Protein AF-A0A016W8D4-F1 (afdb_monomer)

Solvent-accessible surface area (backbone atoms only — not comparable to full-atom values): 5312 Å² total; per-residue (Å²): 113,43,66,59,96,87,41,83,70,46,38,67,68,50,52,51,52,32,48,77,70,59,46,41,61,64,69,48,61,80,61,70,79,41,75,84,30,96,84,37,63,45,68,58,37,34,71,15,81,87,36,69,40,63,39,40,72,50,79,52,102,88,49,77,43,66,39,88,75,33,52,96,78,10,41,18,74,30,84,84,54,74,82,76,84,122

Mean predicted aligned error: 11.2 Å

pLDDT: mean 79.02, std 12.13, range [39.88, 93.56]

InterPro domains:
  IPR036410 Heat shock protein DnaJ, cysteine-rich domain superfamily [SSF57938] (32-83)

Nearest PDB structures (foldseek):
  8xkv-assembly1_R  TM=4.823E-01  e=6.364E-01  Arabidopsis thaliana

Organism: NCBI:txid53326

Foldseek 3Di:
DDDALNHDQDDPVSCVVCVVVVVNCVVCVPDPQCCVDPAPSNPQKDQAPQCSQVQFNDDDPPDTHGDPQDDNRRMHGDPRDDPPPD

Radius of gyration: 16.55 Å; Cα contacts (8 Å, |Δi|>4): 100; chains: 1; bounding box: 43×20×44 Å

Secondary structure (DSSP, 8-state):
-EEETTEEEE-HHHHHHHHHTTHHHHHGGG----TT-TTTTTSSEEE-TTTTT-SEEEEETTEEEEPTTS-TTSEEE-TTS-----

Sequence (86 aa):
MVYVNGKYFGNDATLFEENENKNLVDILRDFQGREDCGTCHGSGYTVCPYCRGGKKVRETFRVRLRCAHCDRNGIAPCQSCSPSKS

Structure (mmCIF, N/CA/C/O backbone):
data_AF-A0A016W8D4-F1
#
_entry.id   AF-A0A016W8D4-F1
#
loop_
_atom_site.group_PDB
_atom_site.id
_atom_site.type_symbol
_atom_site.label_atom_id
_atom_site.label_alt_id
_atom_site.label_comp_id
_atom_site.label_asym_id
_atom_site.label_entity_id
_atom_site.label_seq_id
_atom_site.pdbx_PDB_ins_code
_atom_site.Cartn_x
_atom_site.Cartn_y
_atom_site.Cartn_z
_atom_site.occupancy
_atom_site.B_iso_or_equiv
_atom_site.auth_seq_id
_atom_site.auth_comp_id
_atom_site.auth_asym_id
_atom_site.auth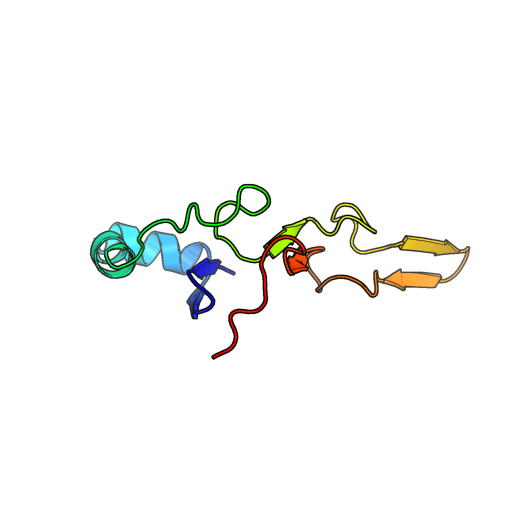_atom_id
_atom_site.pdbx_PDB_model_num
ATOM 1 N N . MET A 1 1 ? 6.884 3.451 7.743 1.00 67.12 1 MET A N 1
ATOM 2 C CA . MET A 1 1 ? 5.778 4.300 7.251 1.00 67.12 1 MET A CA 1
ATOM 3 C C . MET A 1 1 ? 4.560 3.413 7.134 1.00 67.12 1 MET A C 1
ATOM 5 O O . MET A 1 1 ? 4.603 2.466 6.360 1.00 67.12 1 MET A O 1
ATOM 9 N N . VAL A 1 2 ? 3.545 3.666 7.945 1.00 76.56 2 VAL A N 1
ATOM 10 C CA . VAL A 1 2 ? 2.361 2.828 8.069 1.00 76.56 2 VAL A CA 1
ATOM 11 C C . VAL A 1 2 ? 1.151 3.644 7.670 1.00 76.56 2 VAL A C 1
ATOM 13 O O . VAL A 1 2 ? 0.965 4.783 8.100 1.00 76.56 2 VAL A O 1
ATOM 16 N N . TYR A 1 3 ? 0.367 3.040 6.792 1.00 70.44 3 TYR A N 1
ATOM 17 C CA . TYR A 1 3 ? -0.932 3.526 6.390 1.00 70.44 3 TYR A CA 1
ATOM 18 C C . TYR A 1 3 ? -1.949 2.485 6.792 1.00 70.44 3 TYR A C 1
ATOM 20 O O . TYR A 1 3 ? -1.716 1.292 6.598 1.00 70.44 3 TYR A O 1
ATOM 28 N N . VAL A 1 4 ? -3.082 2.940 7.302 1.00 67.31 4 VAL A N 1
ATOM 29 C CA . VAL A 1 4 ? -4.188 2.056 7.638 1.00 67.31 4 VAL A CA 1
ATOM 30 C C . VAL A 1 4 ? -5.444 2.648 6.999 1.00 67.31 4 VAL A C 1
ATOM 32 O O . VAL A 1 4 ? -5.749 3.825 7.191 1.00 67.31 4 VAL A O 1
ATOM 35 N N . ASN A 1 5 ? -6.112 1.876 6.132 1.00 62.31 5 ASN A N 1
ATOM 36 C CA . ASN A 1 5 ? -7.228 2.333 5.284 1.00 62.31 5 ASN A CA 1
ATOM 37 C C . ASN A 1 5 ? -6.941 3.631 4.495 1.00 62.31 5 ASN A C 1
ATOM 39 O O . ASN A 1 5 ? -7.794 4.509 4.375 1.00 62.31 5 ASN A O 1
ATOM 43 N N . GLY A 1 6 ? -5.716 3.786 3.983 1.00 59.03 6 GLY A N 1
ATOM 44 C CA . GLY A 1 6 ? -5.311 4.958 3.196 1.00 59.03 6 GLY A CA 1
ATOM 45 C C . GLY A 1 6 ? -4.995 6.219 4.011 1.00 59.03 6 GLY A C 1
ATOM 46 O O . GLY A 1 6 ? -4.494 7.187 3.442 1.00 59.03 6 GLY A O 1
ATOM 47 N N . LYS A 1 7 ? -5.206 6.219 5.334 1.00 62.00 7 LYS A N 1
ATOM 48 C CA . LYS A 1 7 ? -4.757 7.301 6.223 1.00 62.00 7 LYS A CA 1
ATOM 49 C C . LYS A 1 7 ? -3.334 7.038 6.695 1.00 62.00 7 LYS A C 1
ATOM 51 O O . LYS A 1 7 ? -2.996 5.916 7.069 1.00 62.00 7 LYS A O 1
ATOM 56 N N . TYR A 1 8 ? -2.496 8.072 6.659 1.00 72.56 8 TYR A N 1
ATOM 57 C CA . TYR A 1 8 ? -1.147 8.000 7.211 1.00 72.56 8 TYR A CA 1
ATOM 58 C C . TYR A 1 8 ? -1.230 7.903 8.731 1.00 72.56 8 TYR A C 1
ATOM 60 O O . TYR A 1 8 ? -1.806 8.779 9.369 1.00 72.56 8 TYR A O 1
ATOM 68 N N . PHE A 1 9 ? -0.670 6.832 9.283 1.00 76.00 9 PHE A N 1
ATOM 69 C CA . PHE A 1 9 ? -0.694 6.560 10.714 1.00 76.00 9 PHE A CA 1
ATOM 70 C C . PHE A 1 9 ? 0.631 6.904 11.401 1.00 76.00 9 PHE A C 1
ATOM 72 O O . PHE A 1 9 ? 0.642 7.269 12.567 1.00 76.00 9 PHE A O 1
ATOM 79 N N . GLY A 1 10 ? 1.753 6.847 10.680 1.00 82.31 10 GLY A N 1
ATOM 80 C CA . GLY A 1 10 ? 3.063 7.152 11.252 1.00 82.31 10 GLY A CA 1
ATOM 81 C C . GLY A 1 10 ? 4.142 6.202 10.765 1.00 82.31 10 GLY A C 1
ATOM 82 O O . GLY A 1 10 ? 4.133 5.738 9.619 1.00 82.31 10 GLY A O 1
ATOM 83 N N . ASN A 1 11 ? 5.100 5.896 11.625 1.00 84.62 11 ASN A N 1
ATOM 84 C CA . ASN A 1 11 ? 6.101 4.863 11.388 1.00 84.62 11 ASN A CA 1
ATOM 85 C C . ASN A 1 11 ? 6.004 3.763 12.459 1.00 84.62 11 ASN A C 1
ATOM 87 O O . ASN A 1 11 ? 5.039 3.686 13.210 1.00 84.62 11 ASN A O 1
ATOM 91 N N . ASP A 1 12 ? 6.974 2.863 12.448 1.00 85.44 12 ASP A N 1
ATOM 92 C CA . ASP A 1 12 ? 7.146 1.812 13.444 1.00 85.44 12 ASP A CA 1
ATOM 93 C C . ASP A 1 12 ? 7.275 2.376 14.866 1.00 85.44 12 ASP A C 1
ATOM 95 O O . ASP A 1 12 ? 6.612 1.872 15.764 1.00 85.44 12 ASP A O 1
ATOM 99 N N . ALA A 1 13 ? 8.023 3.466 15.066 1.00 89.12 13 ALA A N 1
ATOM 100 C CA . ALA A 1 13 ? 8.123 4.113 16.377 1.00 89.12 13 ALA A CA 1
ATOM 101 C C . ALA A 1 13 ? 6.760 4.628 16.879 1.00 89.12 13 ALA A C 1
ATOM 103 O O . ALA A 1 13 ? 6.404 4.376 18.026 1.00 89.12 13 ALA A O 1
ATOM 104 N N . THR A 1 14 ? 5.966 5.259 16.007 1.00 86.00 14 THR A N 1
ATOM 105 C CA . THR A 1 14 ? 4.602 5.709 16.340 1.00 86.00 14 THR A CA 1
ATOM 106 C C . THR A 1 14 ? 3.698 4.538 16.730 1.00 86.00 14 THR A C 1
ATOM 108 O O . THR A 1 14 ? 2.937 4.630 17.682 1.00 86.00 14 THR A O 1
ATOM 111 N N . LEU A 1 15 ? 3.798 3.405 16.027 1.00 85.06 15 LEU A N 1
ATOM 112 C CA . LEU A 1 15 ? 3.041 2.195 16.365 1.00 85.06 15 LEU A CA 1
ATOM 113 C C . LEU A 1 15 ? 3.370 1.665 17.761 1.00 85.06 15 LEU A C 1
ATOM 115 O O . LEU A 1 15 ? 2.456 1.292 18.493 1.00 85.06 15 LEU A O 1
ATOM 119 N N . PHE A 1 16 ? 4.656 1.619 18.115 1.00 87.88 16 PHE A N 1
ATOM 120 C CA . PHE A 1 16 ? 5.083 1.172 19.439 1.00 87.88 16 PHE A CA 1
ATOM 121 C C . PHE A 1 16 ? 4.595 2.119 20.534 1.00 87.88 16 PHE A C 1
ATOM 123 O O . PHE A 1 16 ? 4.038 1.655 21.523 1.00 87.88 16 PHE A O 1
ATOM 130 N N . GLU A 1 17 ? 4.737 3.428 20.338 1.00 92.12 17 GLU A N 1
ATOM 131 C CA . GLU A 1 17 ? 4.275 4.436 21.293 1.00 92.12 17 GLU A CA 1
ATOM 132 C C . GLU A 1 17 ? 2.758 4.352 21.534 1.00 92.12 17 GLU A C 1
ATOM 134 O O . GLU A 1 17 ? 2.314 4.278 22.679 1.00 92.12 17 GLU A O 1
ATOM 139 N N . GLU A 1 18 ? 1.949 4.269 20.474 1.00 88.50 18 GLU A N 1
ATOM 140 C CA . GLU A 1 18 ? 0.491 4.142 20.609 1.00 88.50 18 GLU A CA 1
ATOM 141 C C . GLU A 1 18 ? 0.070 2.804 21.241 1.00 88.50 18 GLU A C 1
ATOM 143 O O . GLU A 1 18 ? -0.955 2.736 21.927 1.00 88.50 18 GLU A O 1
ATOM 148 N N . ASN A 1 19 ? 0.847 1.733 21.038 1.00 86.75 19 ASN A N 1
ATOM 149 C CA . ASN A 1 19 ? 0.610 0.444 21.687 1.00 86.75 19 ASN A CA 1
ATOM 150 C C . ASN A 1 19 ? 0.884 0.511 23.196 1.00 86.75 19 ASN A C 1
ATOM 152 O O . ASN A 1 19 ? 0.049 0.075 23.987 1.00 86.75 19 ASN A O 1
ATOM 156 N N . GLU A 1 20 ? 2.021 1.088 23.595 1.00 93.56 20 GLU A N 1
ATOM 157 C CA . GLU A 1 20 ? 2.393 1.291 25.004 1.00 93.56 20 GLU A CA 1
ATOM 158 C C . GLU A 1 20 ? 1.384 2.193 25.729 1.00 93.56 20 GLU A C 1
ATOM 160 O O . GLU A 1 20 ? 0.973 1.909 26.856 1.00 93.56 20 GLU A O 1
ATOM 165 N N 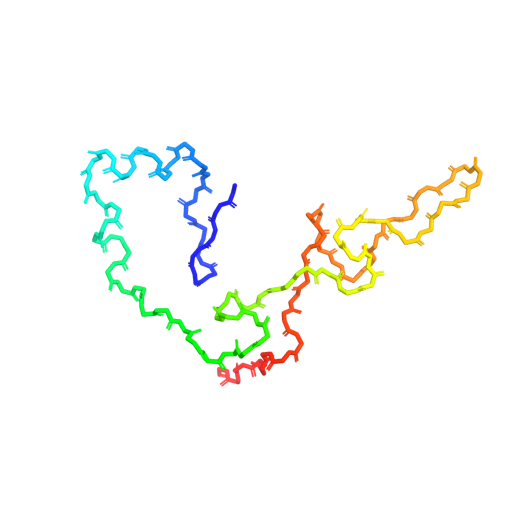. ASN A 1 21 ? 0.891 3.227 25.043 1.00 92.62 21 ASN A N 1
ATOM 166 C CA . ASN A 1 21 ? -0.134 4.131 25.562 1.00 92.62 21 ASN A CA 1
ATOM 167 C C . ASN A 1 21 ? -1.550 3.520 25.572 1.00 92.62 21 ASN A C 1
ATOM 169 O O . ASN A 1 21 ? -2.487 4.168 26.032 1.00 92.62 21 ASN A O 1
ATOM 173 N N . LYS A 1 22 ? -1.729 2.281 25.082 1.00 87.88 22 LYS A N 1
ATOM 174 C CA . LYS A 1 22 ? -3.017 1.570 24.909 1.00 87.88 22 LYS A CA 1
ATOM 175 C C . LYS A 1 22 ? -4.021 2.238 23.963 1.00 87.88 22 LYS A C 1
ATOM 177 O O . LYS A 1 22 ? -5.133 1.742 23.804 1.00 87.88 22 LYS A O 1
ATOM 182 N N . ASN A 1 23 ? -3.616 3.295 23.274 1.00 85.75 23 ASN A N 1
ATOM 183 C CA . ASN A 1 23 ? -4.431 3.999 22.290 1.00 85.75 23 ASN A CA 1
ATOM 184 C C . ASN A 1 23 ? -4.581 3.202 20.994 1.00 85.75 23 ASN A C 1
ATOM 186 O O . ASN A 1 23 ? -5.543 3.396 20.253 1.00 85.75 23 ASN A O 1
ATOM 190 N N . LEU A 1 24 ? -3.636 2.299 20.708 1.00 80.06 24 LEU A N 1
ATOM 191 C CA . LEU A 1 24 ? -3.618 1.557 19.454 1.00 80.06 24 LEU A CA 1
ATOM 192 C C . LEU A 1 24 ? -4.898 0.739 19.246 1.00 80.06 24 LEU A C 1
ATOM 194 O O . LEU A 1 24 ? -5.367 0.653 18.121 1.00 80.06 24 LEU A O 1
ATOM 198 N N . VAL A 1 25 ? -5.505 0.191 20.304 1.00 78.75 25 VAL A N 1
ATOM 199 C CA . VAL A 1 25 ? -6.771 -0.557 20.196 1.00 78.75 25 VAL A CA 1
ATOM 200 C C . VAL A 1 25 ? -7.941 0.343 19.798 1.00 78.75 25 VAL A C 1
ATOM 202 O O . VAL A 1 25 ? -8.748 -0.056 18.965 1.00 78.75 25 VAL A O 1
ATOM 205 N N . ASP A 1 26 ? -8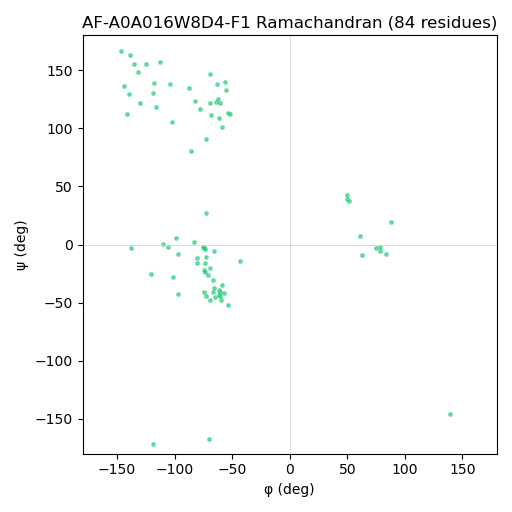.021 1.553 20.355 1.00 82.94 26 ASP A N 1
ATOM 206 C CA . ASP A 1 26 ? -9.106 2.496 20.068 1.00 82.94 26 ASP A CA 1
ATOM 207 C C . ASP A 1 26 ? -8.949 3.116 18.687 1.00 82.94 26 ASP A C 1
ATOM 209 O O . ASP A 1 26 ? -9.914 3.212 17.930 1.00 82.94 26 ASP A O 1
ATOM 213 N N . ILE A 1 27 ? -7.710 3.455 18.329 1.00 77.62 27 ILE A N 1
ATOM 214 C CA . ILE A 1 27 ? -7.336 3.828 16.970 1.00 77.62 27 ILE A CA 1
ATOM 215 C C . ILE A 1 27 ? -7.782 2.710 16.034 1.00 77.62 27 ILE A C 1
ATOM 217 O O . ILE A 1 27 ? -8.514 2.972 15.085 1.00 77.62 27 ILE A O 1
ATOM 221 N N . LEU A 1 28 ? -7.398 1.463 16.330 1.00 75.00 28 LEU A N 1
ATOM 222 C CA . LEU A 1 28 ? -7.687 0.308 15.492 1.00 75.00 28 LEU A CA 1
ATOM 223 C C . LEU A 1 28 ? -9.156 -0.172 15.549 1.00 75.00 28 LEU A C 1
ATOM 225 O O . LEU A 1 28 ? -9.535 -1.062 14.791 1.00 75.00 28 LEU A O 1
ATOM 229 N N . ARG A 1 29 ? -10.017 0.432 16.373 1.00 74.38 29 ARG A N 1
ATOM 230 C CA . ARG A 1 29 ? -11.387 -0.047 16.622 1.00 74.38 29 ARG A CA 1
ATOM 231 C C . ARG A 1 29 ? -12.298 0.023 15.401 1.00 74.38 29 ARG A C 1
ATOM 233 O O . ARG A 1 29 ? -13.107 -0.874 15.184 1.00 74.38 29 ARG A O 1
ATOM 240 N N . ASP A 1 30 ? -12.147 1.064 14.590 1.00 64.06 30 ASP A N 1
ATOM 241 C CA . ASP A 1 30 ? -12.940 1.244 13.366 1.00 64.06 30 ASP A CA 1
ATOM 242 C C . ASP A 1 30 ? -12.362 0.451 12.179 1.00 64.06 30 ASP A C 1
ATOM 244 O O . ASP A 1 30 ? -12.873 0.506 11.055 1.00 64.06 30 ASP A O 1
ATOM 248 N N . PHE A 1 31 ? -11.287 -0.308 12.408 1.00 68.06 31 PHE A N 1
ATOM 249 C CA . PHE A 1 31 ? -10.676 -1.150 11.395 1.00 68.06 31 PHE A CA 1
ATOM 250 C C . PHE A 1 31 ? -11.379 -2.498 11.353 1.00 68.06 31 PHE A C 1
ATOM 252 O O . PHE A 1 31 ? -10.899 -3.513 11.848 1.00 68.06 31 PHE A O 1
ATOM 259 N N . GLN A 1 32 ? -12.523 -2.518 10.679 1.00 57.12 32 GLN A N 1
ATOM 260 C CA . GLN A 1 32 ? -13.017 -3.760 10.107 1.00 57.12 32 GLN A CA 1
ATOM 261 C C . GLN A 1 32 ? -12.060 -4.139 8.976 1.00 57.12 32 GLN A C 1
ATOM 263 O O . GLN A 1 32 ? -11.948 -3.415 7.983 1.00 57.12 32 GLN A O 1
ATOM 268 N N . GLY A 1 33 ? -11.300 -5.223 9.163 1.00 55.88 33 GLY A N 1
ATOM 269 C CA . GLY A 1 33 ? -10.456 -5.779 8.114 1.00 55.88 33 GLY A CA 1
ATOM 270 C C . GLY A 1 33 ? -11.311 -5.989 6.872 1.00 55.88 33 GLY A C 1
ATOM 271 O O . GLY A 1 33 ? -12.242 -6.789 6.889 1.00 55.88 33 GLY A O 1
ATOM 272 N N . ARG A 1 34 ? -11.050 -5.220 5.813 1.00 55.97 34 ARG A N 1
ATOM 273 C CA . ARG A 1 34 ? -11.752 -5.399 4.546 1.00 55.97 34 ARG A CA 1
ATOM 274 C C . ARG A 1 34 ? -11.231 -6.678 3.911 1.00 55.97 34 ARG A C 1
ATOM 276 O O . ARG A 1 34 ? -10.301 -6.634 3.122 1.00 55.97 34 ARG A O 1
ATOM 283 N N . GLU A 1 35 ? -11.837 -7.825 4.176 1.00 59.56 35 GLU A N 1
ATOM 284 C CA . GLU A 1 35 ? -11.606 -9.015 3.343 1.00 59.56 35 GLU A CA 1
ATOM 285 C C . GLU A 1 35 ? -12.287 -8.897 1.961 1.00 59.56 35 GLU A C 1
ATOM 287 O O . GLU A 1 35 ? -12.599 -9.885 1.309 1.00 59.56 35 GLU A O 1
ATOM 292 N N . ASP A 1 36 ? -12.482 -7.675 1.461 1.00 72.69 36 ASP A N 1
ATOM 293 C CA . ASP A 1 36 ? -13.220 -7.394 0.230 1.00 72.69 36 ASP A CA 1
ATOM 294 C C . ASP A 1 36 ? -12.442 -7.797 -1.037 1.00 72.69 36 ASP A C 1
ATOM 296 O O . ASP A 1 36 ? -12.986 -7.786 -2.140 1.00 72.69 36 ASP A O 1
ATOM 300 N N . CYS A 1 37 ? -11.150 -8.133 -0.920 1.00 79.38 37 CYS A N 1
ATOM 301 C CA . CYS A 1 37 ? -10.312 -8.500 -2.060 1.00 79.38 37 CYS A CA 1
ATOM 302 C C . CYS A 1 37 ? -9.353 -9.647 -1.728 1.00 79.38 37 CYS A C 1
ATOM 304 O O . CYS A 1 37 ? -8.367 -9.454 -1.018 1.00 79.38 37 CYS A O 1
ATOM 306 N N . GLY A 1 38 ? -9.572 -10.815 -2.340 1.00 82.62 38 GLY A N 1
ATOM 307 C CA . GLY A 1 38 ? -8.723 -12.003 -2.171 1.00 82.62 38 GLY A CA 1
ATOM 308 C C . GLY A 1 38 ? -7.292 -11.877 -2.717 1.00 82.62 38 GLY A C 1
ATOM 309 O O . GLY A 1 38 ? -6.494 -12.786 -2.534 1.00 82.62 38 GLY A O 1
ATOM 310 N N . THR A 1 39 ? -6.947 -10.775 -3.398 1.00 84.50 39 THR A N 1
ATOM 311 C CA . THR A 1 39 ? -5.584 -10.527 -3.908 1.00 84.50 39 THR A CA 1
ATOM 312 C C . THR A 1 39 ? -4.750 -9.646 -2.977 1.00 84.50 39 THR A C 1
ATOM 314 O O . THR A 1 39 ? -3.566 -9.905 -2.792 1.00 84.50 39 THR A O 1
ATOM 317 N N . CYS A 1 40 ? -5.327 -8.574 -2.426 1.00 83.81 40 CYS A N 1
ATOM 318 C CA . CYS A 1 40 ? -4.604 -7.629 -1.562 1.00 83.81 40 CYS A CA 1
ATOM 319 C C . CYS A 1 40 ? -5.026 -7.691 -0.092 1.00 83.81 40 CYS A C 1
ATOM 321 O O . CYS A 1 40 ? -4.510 -6.905 0.706 1.00 83.81 40 CYS A O 1
ATOM 323 N N . HIS A 1 41 ? -5.968 -8.578 0.245 1.00 79.38 41 HIS A N 1
ATOM 324 C CA . HIS A 1 41 ? -6.527 -8.755 1.586 1.00 79.38 41 HIS A CA 1
ATOM 325 C C . HIS A 1 41 ? -6.969 -7.423 2.212 1.00 79.38 41 HIS A C 1
ATOM 327 O O . HIS A 1 41 ? -6.652 -7.117 3.357 1.00 79.38 41 HIS A O 1
ATOM 333 N N . GLY A 1 42 ? -7.613 -6.571 1.408 1.00 76.31 42 GLY A N 1
ATOM 334 C CA . GLY A 1 42 ? -8.143 -5.282 1.865 1.00 76.31 42 GLY A CA 1
ATOM 335 C C . GLY A 1 42 ? -7.176 -4.115 1.902 1.00 76.31 42 GLY A C 1
ATOM 336 O O . GLY A 1 42 ? -7.612 -2.983 2.090 1.00 76.31 42 GLY A O 1
ATOM 337 N N . SER A 1 43 ? -5.878 -4.340 1.693 1.00 79.25 43 SER A N 1
ATOM 338 C CA . SER A 1 43 ? -4.892 -3.253 1.753 1.00 79.25 43 SER A CA 1
ATOM 339 C C . SER A 1 43 ? -5.019 -2.249 0.601 1.00 79.25 43 SER A C 1
ATOM 341 O O . SER A 1 43 ? -4.520 -1.132 0.706 1.00 79.25 43 SER A O 1
ATOM 343 N N . GLY A 1 44 ? -5.657 -2.636 -0.511 1.00 81.69 44 GLY A N 1
ATOM 344 C CA . GLY A 1 44 ? -5.762 -1.829 -1.733 1.00 81.69 44 GLY A CA 1
ATOM 345 C C . GLY A 1 44 ? -4.473 -1.772 -2.562 1.00 81.69 44 GLY A C 1
ATOM 346 O O . GLY A 1 44 ? -4.471 -1.223 -3.664 1.00 81.69 44 GLY A O 1
ATOM 347 N N . TYR A 1 45 ? -3.389 -2.389 -2.087 1.00 86.31 45 TYR A N 1
ATOM 348 C CA . TYR A 1 45 ? -2.073 -2.375 -2.720 1.00 86.31 45 TYR A CA 1
ATOM 349 C C . TYR A 1 45 ? -1.453 -3.775 -2.735 1.00 86.31 45 TYR A C 1
ATOM 351 O O . TYR A 1 45 ? -1.773 -4.628 -1.917 1.00 86.31 45 TYR A O 1
ATOM 359 N N . THR A 1 46 ? -0.546 -4.034 -3.669 1.00 88.56 46 THR A N 1
ATOM 360 C CA . THR A 1 46 ? 0.189 -5.303 -3.759 1.00 88.56 46 THR A CA 1
ATOM 361 C C . THR A 1 46 ? 1.652 -5.046 -4.093 1.00 88.56 46 THR A C 1
ATOM 363 O O . THR A 1 46 ? 2.020 -3.984 -4.607 1.00 88.56 46 THR A O 1
ATOM 366 N N . VAL A 1 47 ? 2.509 -6.044 -3.863 1.00 89.12 47 VAL A N 1
ATOM 367 C CA . VAL A 1 47 ? 3.858 -6.045 -4.445 1.00 89.12 47 VAL A CA 1
ATOM 368 C C . VAL A 1 47 ? 3.728 -5.901 -5.963 1.00 89.12 47 VAL A C 1
ATOM 370 O O . VAL A 1 47 ? 2.893 -6.555 -6.589 1.00 89.12 47 VAL A O 1
ATOM 373 N N . CYS A 1 48 ? 4.520 -5.010 -6.560 1.00 91.12 48 CYS A N 1
ATOM 374 C CA . CYS A 1 48 ? 4.435 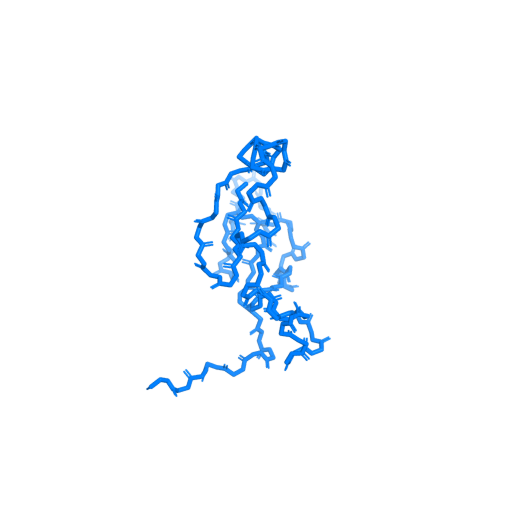-4.732 -7.988 1.00 91.12 48 CYS A CA 1
ATOM 375 C C . CYS A 1 48 ? 4.729 -6.004 -8.799 1.00 91.12 48 CYS A C 1
ATOM 377 O O . CYS A 1 48 ? 5.836 -6.532 -8.683 1.00 91.12 48 CYS A O 1
ATOM 379 N N . PRO A 1 49 ? 3.816 -6.474 -9.667 1.00 89.31 49 PRO A N 1
ATOM 380 C CA . PRO A 1 49 ? 4.026 -7.708 -10.425 1.00 89.31 49 PRO A CA 1
ATOM 381 C C . PRO A 1 49 ? 5.101 -7.558 -11.512 1.00 89.31 49 PRO A C 1
ATOM 383 O O . PRO A 1 49 ? 5.773 -8.529 -11.850 1.00 89.31 49 PRO A O 1
ATOM 386 N N . TYR A 1 50 ? 5.319 -6.335 -12.014 1.00 90.12 50 TYR A N 1
ATOM 387 C CA . TYR A 1 50 ? 6.286 -6.046 -13.079 1.00 90.12 50 TYR A CA 1
ATOM 388 C C . TYR A 1 50 ? 7.738 -6.129 -12.607 1.00 90.12 50 TYR A C 1
ATOM 390 O O . TYR A 1 50 ? 8.581 -6.693 -13.296 1.00 90.12 50 TYR A O 1
ATOM 398 N N . CYS A 1 51 ? 8.044 -5.567 -11.433 1.00 92.31 51 CYS A N 1
ATOM 399 C CA . CYS A 1 51 ? 9.397 -5.605 -10.868 1.00 92.31 51 CYS A CA 1
ATOM 400 C C . CYS A 1 51 ? 9.540 -6.587 -9.701 1.00 92.31 51 CYS A C 1
ATOM 402 O O . CYS A 1 51 ? 10.629 -6.703 -9.147 1.00 92.31 51 CYS A O 1
ATOM 404 N N . ARG A 1 52 ? 8.453 -7.258 -9.297 1.00 90.00 52 ARG A N 1
ATOM 405 C CA . ARG A 1 52 ? 8.383 -8.173 -8.144 1.00 90.00 52 ARG A CA 1
ATOM 406 C C . ARG A 1 52 ? 8.930 -7.553 -6.851 1.00 90.00 52 ARG A C 1
ATOM 408 O O . ARG A 1 52 ? 9.627 -8.204 -6.086 1.00 90.00 52 ARG A O 1
ATOM 415 N N . GLY A 1 53 ? 8.683 -6.257 -6.648 1.00 87.00 53 GLY A N 1
ATOM 416 C CA . GLY A 1 53 ? 9.224 -5.489 -5.517 1.00 87.00 53 GLY A CA 1
ATOM 417 C C . GLY A 1 53 ? 10.693 -5.058 -5.665 1.00 87.00 53 GLY A C 1
ATOM 418 O O . GLY A 1 53 ? 11.200 -4.310 -4.833 1.00 87.00 53 GLY A O 1
ATOM 419 N N . GLY A 1 54 ? 11.372 -5.442 -6.750 1.00 87.38 54 GLY A N 1
ATOM 420 C CA . GLY A 1 54 ? 12.777 -5.120 -7.026 1.00 87.38 54 GLY A CA 1
ATOM 421 C C . GLY A 1 54 ? 13.044 -3.668 -7.441 1.00 87.38 54 GLY A C 1
ATOM 422 O O . GLY A 1 54 ? 14.200 -3.282 -7.615 1.00 87.38 54 GLY A O 1
ATOM 423 N N . LYS A 1 55 ? 11.997 -2.843 -7.601 1.00 89.12 55 LYS A N 1
ATOM 424 C CA . LYS A 1 55 ? 12.039 -1.387 -7.894 1.00 89.12 55 LYS A CA 1
ATOM 425 C C . LYS A 1 55 ? 12.683 -1.005 -9.236 1.00 89.12 55 LYS A C 1
ATOM 427 O O . LYS A 1 55 ? 12.587 0.150 -9.648 1.00 89.12 55 LYS A O 1
ATOM 432 N N . LYS A 1 56 ? 13.310 -1.946 -9.938 1.00 83.25 56 LYS A N 1
ATOM 433 C CA . LYS A 1 56 ? 14.024 -1.773 -11.207 1.00 83.25 56 LYS A CA 1
ATOM 434 C C . LYS A 1 56 ? 13.578 -2.856 -12.179 1.00 83.25 56 LYS A C 1
ATOM 436 O O . LYS A 1 56 ? 13.239 -3.955 -11.752 1.00 83.25 56 LYS A O 1
ATOM 441 N N . VAL A 1 57 ? 13.568 -2.532 -13.468 1.00 74.25 57 VAL A N 1
ATOM 442 C CA . VAL A 1 57 ? 13.111 -3.465 -14.523 1.00 74.25 57 VAL A CA 1
ATOM 443 C C . VAL A 1 57 ? 14.208 -3.757 -15.539 1.00 74.25 57 VAL A C 1
ATOM 445 O O . VAL A 1 57 ? 14.202 -4.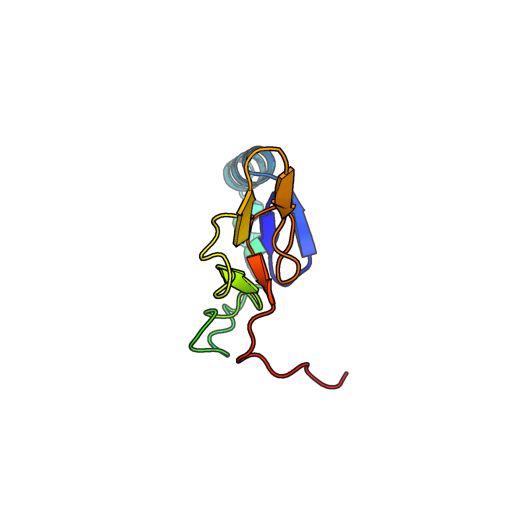807 -16.170 1.00 74.25 57 VAL A O 1
ATOM 448 N N . ARG A 1 58 ? 15.168 -2.839 -15.696 1.00 73.56 58 ARG A N 1
ATOM 449 C CA . ARG A 1 58 ? 16.313 -3.001 -16.589 1.00 73.56 58 ARG A CA 1
ATOM 450 C C . ARG A 1 58 ? 17.566 -2.382 -15.991 1.00 73.56 58 ARG A C 1
ATOM 452 O O . ARG A 1 58 ? 17.542 -1.259 -15.481 1.00 73.56 58 ARG A O 1
ATOM 459 N N . GLU A 1 59 ? 18.656 -3.122 -16.123 1.00 69.94 59 GLU A N 1
ATOM 460 C CA . GLU A 1 59 ? 20.014 -2.647 -15.909 1.00 69.94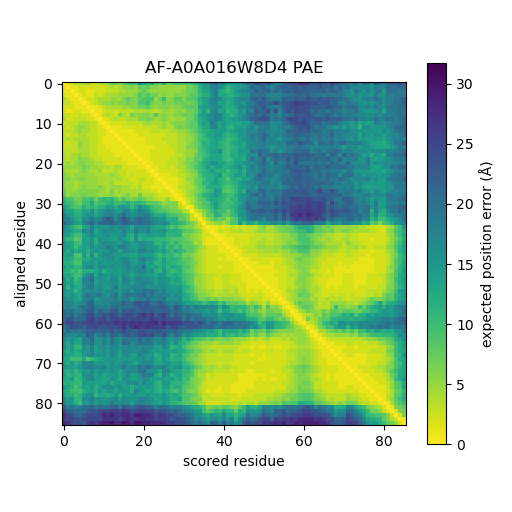 59 GLU A CA 1
ATOM 461 C C . GLU A 1 59 ? 20.742 -2.747 -17.252 1.00 69.94 59 GLU A C 1
ATOM 463 O O . GLU A 1 59 ? 20.832 -3.811 -17.858 1.00 69.94 59 GLU A O 1
ATOM 468 N N . THR A 1 60 ? 21.184 -1.609 -17.774 1.00 70.06 60 THR A N 1
ATOM 469 C CA . THR A 1 60 ? 22.130 -1.539 -18.895 1.00 70.06 60 THR A CA 1
ATOM 470 C C . THR A 1 60 ? 23.424 -0.950 -18.349 1.00 70.06 60 THR A C 1
ATOM 472 O O . THR A 1 60 ? 23.379 -0.250 -17.340 1.00 70.06 60 THR A O 1
ATOM 475 N N . PHE A 1 61 ? 24.556 -1.203 -19.014 1.00 68.88 61 PHE A N 1
ATOM 476 C CA . PHE A 1 61 ? 25.934 -0.891 -18.590 1.00 68.88 61 PHE A CA 1
ATOM 477 C C . PHE A 1 61 ? 26.192 0.495 -17.952 1.00 68.88 61 PHE A C 1
ATOM 479 O O . PHE A 1 61 ? 27.245 0.681 -17.351 1.00 68.88 61 PHE A O 1
ATOM 486 N N . ARG A 1 62 ? 25.278 1.472 -18.057 1.00 70.88 62 ARG A N 1
ATOM 487 C CA . ARG A 1 62 ? 25.389 2.795 -17.413 1.00 70.88 62 ARG A CA 1
ATOM 488 C C . ARG A 1 62 ? 24.104 3.345 -16.782 1.00 70.88 62 ARG A C 1
ATOM 490 O O . ARG A 1 62 ? 24.150 4.420 -16.196 1.00 70.88 62 ARG A O 1
ATOM 497 N N . VAL A 1 63 ? 22.959 2.662 -16.893 1.00 73.75 63 VAL A N 1
ATOM 498 C CA . VAL A 1 63 ? 21.663 3.211 -16.448 1.00 73.75 63 VAL A CA 1
ATOM 499 C C . VAL A 1 63 ? 20.816 2.142 -15.768 1.00 73.75 63 VAL A C 1
ATOM 501 O O . VAL A 1 63 ? 20.576 1.062 -16.312 1.00 73.75 63 VAL A O 1
ATOM 504 N N . ARG A 1 64 ? 20.322 2.481 -14.573 1.00 79.44 64 ARG A N 1
ATOM 505 C CA . ARG A 1 64 ? 19.329 1.706 -13.823 1.00 79.44 64 ARG A CA 1
ATOM 506 C C . ARG A 1 64 ? 17.971 2.369 -13.978 1.00 79.44 64 ARG A C 1
ATOM 508 O O . ARG A 1 64 ? 17.717 3.402 -13.361 1.00 79.44 64 ARG A O 1
ATOM 515 N N . LEU A 1 65 ? 17.101 1.772 -14.785 1.00 85.50 65 LEU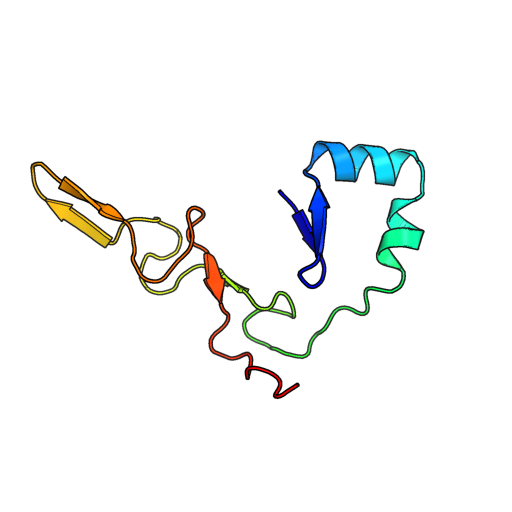 A N 1
ATOM 516 C CA . LEU A 1 65 ? 15.749 2.286 -14.969 1.00 85.50 65 LEU A CA 1
ATOM 517 C C . LEU A 1 65 ? 14.854 1.810 -13.826 1.00 85.50 65 LEU A C 1
ATOM 519 O O . LEU A 1 65 ? 14.721 0.607 -13.563 1.00 85.50 65 LEU A O 1
ATOM 523 N N . ARG A 1 66 ? 14.241 2.776 -13.139 1.00 89.00 66 ARG A N 1
ATOM 524 C CA . ARG A 1 66 ? 13.241 2.514 -12.107 1.00 89.00 66 ARG A CA 1
ATOM 525 C C . ARG A 1 66 ? 11.972 1.957 -12.751 1.00 89.00 66 ARG A C 1
ATOM 527 O O . ARG A 1 66 ? 11.625 2.308 -13.875 1.00 89.00 66 ARG A O 1
ATOM 534 N N . CYS A 1 67 ? 11.286 1.079 -12.031 1.00 91.19 67 CYS A N 1
ATOM 535 C CA . CYS A 1 67 ? 9.983 0.582 -12.446 1.00 91.19 67 CYS A CA 1
ATOM 536 C C . CYS A 1 67 ? 8.972 1.730 -12.532 1.00 91.19 67 CYS A C 1
ATOM 538 O O . CYS A 1 67 ? 8.776 2.451 -11.557 1.00 91.19 67 CYS A O 1
ATOM 540 N N . ALA A 1 68 ? 8.339 1.874 -13.698 1.00 92.00 68 ALA A N 1
ATOM 541 C CA . ALA A 1 68 ? 7.314 2.886 -13.951 1.00 92.00 68 ALA A CA 1
ATOM 542 C C . ALA A 1 68 ? 5.923 2.486 -13.422 1.00 92.00 68 ALA A C 1
ATOM 544 O O . ALA A 1 68 ? 5.026 3.318 -13.365 1.00 92.00 68 ALA A O 1
ATOM 545 N N . HIS A 1 69 ? 5.741 1.223 -13.022 1.00 91.00 69 HIS A N 1
ATOM 546 C CA . HIS A 1 69 ? 4.450 0.671 -12.591 1.00 91.00 69 HIS A CA 1
ATOM 547 C C . HIS A 1 69 ? 4.272 0.628 -11.067 1.00 91.00 69 HIS A C 1
ATOM 549 O O . HIS A 1 69 ? 3.313 0.033 -10.581 1.00 91.00 69 HIS A O 1
ATOM 555 N N . CYS A 1 70 ? 5.208 1.182 -10.293 1.00 91.38 70 CYS A N 1
ATOM 556 C CA . CYS A 1 70 ? 5.140 1.151 -8.836 1.00 91.38 70 CYS A CA 1
ATOM 557 C C . CYS A 1 70 ? 5.731 2.398 -8.188 1.00 91.38 70 CYS A C 1
ATOM 559 O O . CYS A 1 70 ? 6.475 3.168 -8.798 1.00 91.38 70 CYS A O 1
ATOM 561 N N . ASP A 1 71 ? 5.443 2.553 -6.902 1.00 88.62 71 ASP A N 1
ATOM 562 C CA . ASP A 1 71 ? 6.013 3.599 -6.073 1.00 88.62 71 ASP A CA 1
ATOM 563 C C . ASP A 1 71 ? 7.519 3.371 -5.793 1.00 88.62 71 ASP A C 1
ATOM 565 O O . ASP A 1 71 ? 8.217 2.589 -6.449 1.00 88.62 71 ASP A O 1
ATOM 569 N N . ARG A 1 72 ? 8.084 4.118 -4.837 1.00 86.88 72 ARG A N 1
ATOM 570 C CA . ARG A 1 72 ? 9.517 4.017 -4.479 1.00 86.88 72 ARG A CA 1
ATOM 571 C C . ARG A 1 72 ? 9.859 2.748 -3.704 1.00 86.88 72 ARG A C 1
ATOM 573 O O . ARG A 1 72 ? 11.028 2.377 -3.620 1.00 86.88 72 ARG A O 1
ATOM 580 N N . ASN A 1 73 ? 8.846 2.084 -3.168 1.00 86.12 73 ASN A N 1
ATOM 581 C CA . ASN A 1 73 ? 8.968 0.900 -2.341 1.00 86.12 73 ASN A CA 1
ATOM 582 C C . ASN A 1 73 ? 8.765 -0.388 -3.145 1.00 86.12 73 ASN A C 1
ATOM 584 O O . ASN A 1 73 ? 9.071 -1.458 -2.631 1.00 86.12 73 ASN A O 1
ATOM 588 N N . GLY A 1 74 ? 8.344 -0.301 -4.411 1.00 89.00 74 GLY A N 1
ATOM 589 C CA . GLY A 1 74 ? 8.030 -1.482 -5.213 1.00 89.00 74 GLY A CA 1
ATOM 590 C C . GLY A 1 74 ? 6.582 -1.942 -5.042 1.00 89.00 74 GLY A C 1
ATOM 591 O O . GLY A 1 74 ? 6.280 -3.095 -5.345 1.00 89.00 74 GLY A O 1
ATOM 592 N N . ILE A 1 75 ? 5.705 -1.060 -4.558 1.00 91.44 75 ILE A N 1
ATOM 593 C CA . ILE A 1 75 ? 4.290 -1.321 -4.298 1.00 91.44 75 ILE A CA 1
ATOM 594 C C . ILE A 1 75 ? 3.448 -0.672 -5.401 1.00 91.44 75 ILE A C 1
ATOM 596 O O . ILE A 1 75 ? 3.732 0.443 -5.847 1.00 91.44 75 ILE A O 1
ATOM 600 N N . ALA A 1 76 ? 2.431 -1.389 -5.871 1.00 90.12 76 ALA A N 1
ATOM 601 C CA . ALA A 1 76 ? 1.489 -0.929 -6.886 1.00 90.12 76 ALA A CA 1
ATOM 602 C C . ALA A 1 76 ? 0.043 -1.036 -6.367 1.00 90.12 76 ALA A C 1
ATOM 604 O O . ALA A 1 76 ? -0.219 -1.862 -5.489 1.00 90.12 76 ALA A O 1
ATOM 605 N N . PRO A 1 77 ? -0.906 -0.236 -6.888 1.00 88.56 77 PRO A N 1
ATOM 606 C CA . PRO A 1 77 ? -2.327 -0.420 -6.597 1.00 88.56 77 PRO A CA 1
ATOM 607 C C . PRO A 1 77 ? -2.788 -1.835 -6.962 1.00 88.56 77 PRO A C 1
ATOM 609 O O . PRO A 1 77 ? -2.393 -2.374 -8.002 1.00 88.56 77 PRO A O 1
ATOM 612 N N . C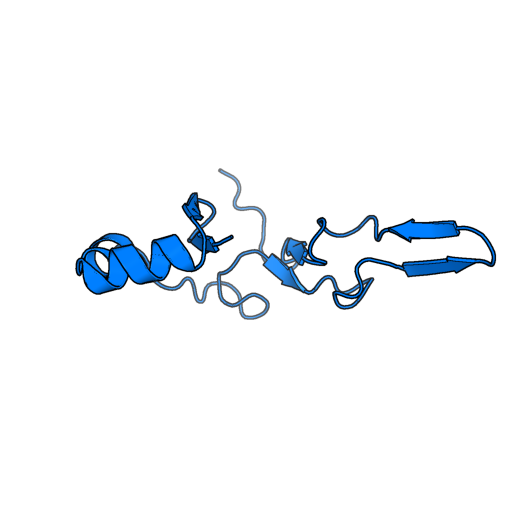YS A 1 78 ? -3.632 -2.433 -6.123 1.00 88.25 78 CYS A N 1
ATOM 613 C CA . CYS A 1 78 ? -4.205 -3.741 -6.403 1.00 88.25 78 CYS A CA 1
ATOM 614 C C . CYS A 1 78 ? -5.099 -3.659 -7.644 1.00 88.25 78 CYS A C 1
ATOM 616 O O . CYS A 1 78 ? -6.054 -2.890 -7.673 1.00 88.25 78 CYS A O 1
ATOM 618 N N . GLN A 1 79 ? -4.804 -4.473 -8.657 1.00 86.38 79 GLN A N 1
ATOM 619 C CA . GLN A 1 79 ? -5.570 -4.487 -9.909 1.00 86.38 79 GLN A CA 1
ATOM 620 C C . GLN A 1 79 ? -6.939 -5.168 -9.761 1.00 86.38 79 GLN A C 1
ATOM 622 O O . GLN A 1 79 ? -7.839 -4.913 -10.552 1.00 86.38 79 GLN A O 1
ATOM 627 N N . SER A 1 80 ? -7.097 -6.018 -8.743 1.00 86.50 80 SER A N 1
ATOM 628 C CA . SER A 1 80 ? -8.359 -6.697 -8.426 1.00 86.50 80 SER A CA 1
ATOM 629 C C . SER A 1 80 ? -9.327 -5.806 -7.644 1.00 86.50 80 SER A C 1
ATOM 631 O O . SER A 1 80 ? -10.513 -6.110 -7.558 1.00 86.50 80 SER A O 1
ATOM 633 N N . CYS A 1 81 ? -8.842 -4.703 -7.064 1.00 83.44 81 CYS A N 1
ATOM 634 C CA . CYS A 1 81 ? -9.710 -3.708 -6.453 1.00 83.44 81 CYS A CA 1
ATOM 635 C C . CYS A 1 81 ? -10.327 -2.853 -7.561 1.00 83.44 81 CYS A C 1
ATOM 637 O O . CYS A 1 81 ? -9.619 -2.137 -8.267 1.00 83.44 81 CYS A O 1
ATOM 639 N N . SER A 1 82 ? -11.653 -2.900 -7.704 1.00 66.25 82 SER A N 1
ATOM 640 C CA . SER A 1 82 ? -12.345 -1.904 -8.525 1.00 66.25 82 SER A CA 1
ATOM 641 C C . SER A 1 82 ? -12.145 -0.526 -7.885 1.00 66.25 82 SER A C 1
ATOM 643 O O . SER A 1 82 ? -12.265 -0.427 -6.660 1.00 66.25 82 SER A O 1
ATOM 645 N N . PRO A 1 83 ? -11.873 0.547 -8.650 1.00 58.53 83 PRO A N 1
ATOM 646 C CA . PRO A 1 83 ? -12.023 1.886 -8.110 1.00 58.53 83 PRO A CA 1
ATOM 647 C C . PRO A 1 83 ? -13.496 2.019 -7.736 1.00 58.53 83 PRO A C 1
ATOM 649 O O . PRO A 1 83 ? -14.366 2.020 -8.609 1.00 58.53 83 PRO A O 1
ATOM 652 N N . SER A 1 84 ? -13.793 2.042 -6.439 1.00 50.81 84 SER A N 1
ATOM 653 C CA . SER A 1 84 ? -15.128 2.380 -5.968 1.00 50.81 84 S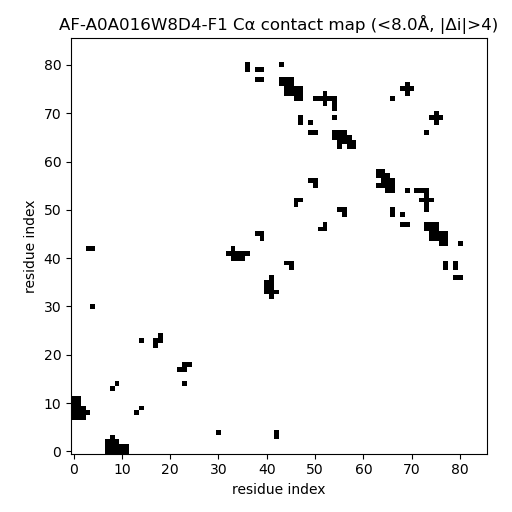ER A CA 1
ATOM 654 C C . SER A 1 84 ? -15.473 3.727 -6.594 1.00 50.81 84 SER A C 1
ATOM 656 O O . SER A 1 84 ? -14.794 4.717 -6.319 1.00 50.81 84 SER A O 1
ATOM 658 N N . LYS A 1 85 ? -16.466 3.750 -7.490 1.00 39.88 85 LYS A N 1
ATOM 659 C CA . LYS A 1 85 ? -17.084 4.996 -7.939 1.00 39.88 85 LYS A CA 1
ATOM 660 C C . LYS A 1 85 ? -17.649 5.666 -6.682 1.00 39.88 85 LYS A C 1
ATOM 662 O O . LYS A 1 85 ? -18.657 5.193 -6.163 1.00 39.88 85 LYS A O 1
ATOM 667 N N . SER A 1 86 ? -16.935 6.661 -6.151 1.00 40.38 86 SER A N 1
ATOM 668 C CA . SER A 1 86 ? -17.497 7.651 -5.226 1.00 40.38 86 SER A CA 1
ATOM 669 C C . SER A 1 86 ? -18.456 8.564 -5.968 1.00 40.38 86 SER A C 1
ATOM 671 O O . SER A 1 86 ? -18.189 8.841 -7.162 1.00 40.38 86 SER A O 1
#